Protein AF-A0A1G8U6V9-F1 (afdb_monomer_lite)

Organism: NCBI:txid571298

Radius of gyration: 20.1 Å; chains: 1; bounding box: 48×41×52 Å

Foldseek 3Di:
DDPCVVVVNDAQAPDDQFWDFQVVVVVVVVQVVLCVVQVDHPVCLVVCVVVPNVSSVCSVVVVVVVVVVCVVCVVVVVVPCRGPGDPVISEDCEDDPNHPHHHPDPHHSVCVVVVVVVV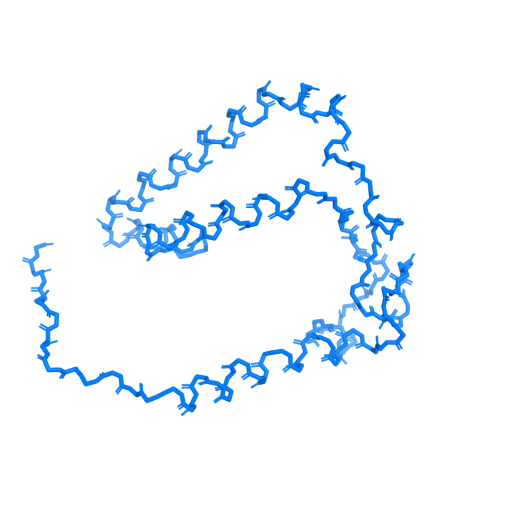VVVVVVVDPDDPPPDPDPPPDD

Structure (mmCIF, N/CA/C/O backbone):
data_AF-A0A1G8U6V9-F1
#
_entry.id   AF-A0A1G8U6V9-F1
#
loop_
_atom_site.group_PDB
_atom_site.id
_atom_site.type_symbol
_atom_site.label_atom_id
_atom_site.label_alt_id
_atom_site.label_comp_id
_atom_site.label_asym_id
_atom_site.label_entity_id
_atom_site.label_seq_id
_atom_site.pdbx_PDB_ins_code
_atom_site.Cartn_x
_atom_site.Cartn_y
_atom_site.Cartn_z
_atom_site.occupancy
_atom_site.B_iso_or_equiv
_atom_site.auth_seq_id
_atom_site.auth_comp_id
_atom_site.auth_asym_id
_atom_site.auth_atom_id
_atom_site.pdbx_PDB_model_num
ATOM 1 N N . MET A 1 1 ? -10.205 -16.198 -0.668 1.00 62.78 1 MET A N 1
ATOM 2 C CA . MET A 1 1 ? -9.308 -16.823 0.327 1.00 62.78 1 MET A CA 1
ATOM 3 C C . MET A 1 1 ? -7.978 -17.132 -0.353 1.00 62.78 1 MET A C 1
ATOM 5 O O . MET A 1 1 ? -7.914 -17.094 -1.578 1.00 62.78 1 MET A O 1
ATOM 9 N N . SER A 1 2 ? -6.901 -17.370 0.398 1.00 67.44 2 SER A N 1
ATOM 10 C CA . SER A 1 2 ? -5.630 -17.830 -0.188 1.00 67.44 2 SER A CA 1
ATOM 11 C C . SER A 1 2 ? -5.710 -19.314 -0.575 1.00 67.44 2 SER A C 1
ATOM 13 O O . SER A 1 2 ? -6.439 -20.078 0.057 1.00 67.44 2 SER A O 1
ATOM 15 N N . ALA A 1 3 ? -4.936 -19.749 -1.576 1.00 72.88 3 ALA A N 1
ATOM 16 C CA . ALA A 1 3 ? -4.912 -21.151 -2.015 1.00 72.88 3 ALA A CA 1
ATOM 17 C C . ALA A 1 3 ? -4.583 -22.130 -0.867 1.00 72.88 3 ALA A C 1
ATOM 19 O O . ALA A 1 3 ? -5.144 -23.218 -0.802 1.00 72.88 3 ALA A O 1
ATOM 20 N N . GLY A 1 4 ? -3.742 -21.716 0.089 1.00 75.62 4 GLY A N 1
ATOM 21 C CA . GLY A 1 4 ? -3.433 -22.498 1.291 1.00 75.62 4 GLY A CA 1
ATOM 22 C C . GLY A 1 4 ? -4.622 -22.675 2.242 1.00 75.62 4 GLY A C 1
ATOM 23 O O . GLY A 1 4 ? -4.751 -23.732 2.851 1.00 75.62 4 GLY A O 1
ATOM 24 N N . GLN A 1 5 ? -5.527 -21.696 2.335 1.00 73.44 5 GLN A N 1
ATOM 25 C CA . GLN A 1 5 ? -6.776 -21.844 3.097 1.00 73.44 5 GLN A CA 1
ATOM 26 C C . GLN A 1 5 ? -7.763 -22.764 2.374 1.00 73.44 5 GLN A C 1
ATOM 28 O O . GLN A 1 5 ? -8.413 -23.584 3.012 1.00 73.44 5 GLN A O 1
ATOM 33 N N . MET A 1 6 ? -7.848 -22.668 1.043 1.00 71.31 6 MET A N 1
ATOM 34 C CA . MET A 1 6 ? -8.714 -23.539 0.236 1.00 71.31 6 MET A CA 1
ATOM 35 C C . MET A 1 6 ? -8.243 -25.001 0.270 1.00 71.31 6 MET A C 1
ATOM 37 O O . MET A 1 6 ? -9.060 -25.914 0.259 1.00 71.31 6 MET A O 1
ATOM 41 N N . ALA A 1 7 ? -6.929 -25.220 0.369 1.00 79.44 7 ALA A N 1
ATOM 42 C CA . ALA A 1 7 ? -6.315 -26.536 0.526 1.00 79.44 7 ALA A CA 1
ATOM 43 C C . ALA A 1 7 ? -6.307 -27.059 1.981 1.00 79.44 7 ALA A C 1
ATOM 45 O O . ALA A 1 7 ? -5.792 -28.146 2.226 1.00 79.44 7 ALA A O 1
ATOM 46 N N . GLY A 1 8 ? -6.825 -26.296 2.954 1.00 74.75 8 GLY A N 1
ATOM 47 C CA . GLY A 1 8 ? -6.834 -26.675 4.375 1.00 74.75 8 GLY A CA 1
ATOM 48 C C . GLY A 1 8 ? -5.459 -26.665 5.061 1.00 74.75 8 GLY A C 1
ATOM 49 O O . GLY A 1 8 ? -5.328 -27.158 6.177 1.00 74.75 8 GLY A O 1
ATOM 50 N N . LEU A 1 9 ? -4.435 -26.102 4.414 1.00 76.69 9 LEU A N 1
ATOM 51 C CA . LEU A 1 9 ? -3.060 -26.021 4.923 1.00 76.69 9 LEU A CA 1
ATOM 52 C C . LEU A 1 9 ? -2.843 -24.837 5.877 1.00 76.69 9 LEU A C 1
ATOM 54 O O . LEU A 1 9 ? -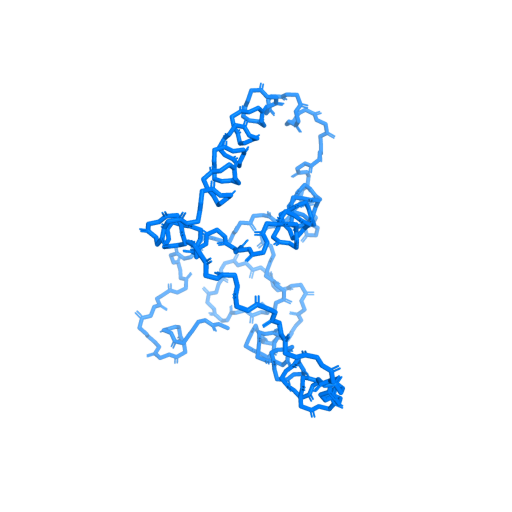1.829 -24.784 6.569 1.00 76.69 9 LEU A O 1
ATOM 58 N N . VAL A 1 10 ? -3.762 -23.866 5.890 1.00 74.75 10 VAL A N 1
ATOM 59 C CA . VAL A 1 10 ? -3.630 -22.623 6.659 1.00 74.75 10 VAL A CA 1
ATOM 60 C C . VAL A 1 10 ? -4.894 -22.365 7.470 1.00 74.75 10 VAL A C 1
ATOM 62 O O . VAL A 1 10 ? -5.974 -22.182 6.909 1.00 74.75 10 VAL A O 1
ATOM 65 N N . ASP A 1 11 ? -4.735 -22.298 8.791 1.00 75.94 11 ASP A N 1
ATOM 66 C CA . ASP A 1 11 ? -5.808 -21.945 9.716 1.00 75.94 11 ASP A CA 1
ATOM 67 C C . ASP A 1 11 ? -6.124 -20.440 9.665 1.00 75.94 11 ASP A C 1
ATOM 69 O O . ASP A 1 11 ? -5.242 -19.579 9.736 1.00 75.94 11 ASP A O 1
ATOM 73 N N . VAL A 1 12 ? -7.414 -20.124 9.563 1.00 68.69 12 VAL A N 1
ATOM 74 C CA . VAL A 1 12 ? -7.926 -18.748 9.500 1.00 68.69 12 VAL A CA 1
ATOM 75 C C . VAL A 1 12 ? -7.895 -18.087 10.882 1.00 68.69 12 VAL A C 1
ATOM 77 O O . VAL A 1 12 ? -7.798 -16.862 10.971 1.00 68.69 12 VAL A O 1
ATOM 80 N N . GLY A 1 13 ? -7.904 -18.879 11.961 1.00 66.69 13 GLY A N 1
ATOM 81 C CA . GLY A 1 13 ? -7.917 -18.393 13.342 1.00 66.69 13 GLY A CA 1
ATOM 82 C C . GLY A 1 13 ? -6.702 -17.547 13.742 1.00 66.69 13 GLY A C 1
ATOM 83 O O . GLY A 1 13 ? -6.816 -16.713 14.643 1.00 66.69 13 GLY A O 1
ATOM 84 N N . HIS A 1 14 ? -5.571 -17.707 13.050 1.00 69.38 14 HIS A N 1
ATOM 85 C CA . HIS A 1 14 ? -4.331 -16.957 13.286 1.00 69.38 14 HIS A CA 1
ATOM 86 C C . HIS A 1 14 ? -4.152 -15.740 12.363 1.00 69.38 14 HIS A C 1
ATOM 88 O O . HIS A 1 14 ? -3.166 -15.009 12.483 1.00 69.38 14 HIS A O 1
ATOM 94 N N . MET A 1 15 ? -5.087 -15.492 11.443 1.00 72.00 15 MET A N 1
ATOM 95 C CA . MET A 1 15 ? -5.013 -14.333 10.558 1.00 72.00 15 MET A CA 1
ATOM 96 C C . MET A 1 15 ? -5.554 -13.087 11.249 1.00 72.00 15 MET A C 1
ATOM 98 O O . MET A 1 15 ? -6.701 -13.044 11.687 1.00 72.00 15 MET A O 1
ATOM 102 N N . SER A 1 16 ? -4.731 -12.043 11.301 1.00 75.88 16 SER A N 1
ATOM 103 C CA . SER A 1 16 ? -5.137 -10.740 11.821 1.00 75.88 16 SER A CA 1
ATOM 104 C C . SER A 1 16 ? -5.577 -9.835 10.674 1.00 75.88 16 SER A C 1
ATOM 106 O O . SER A 1 16 ? -4.762 -9.442 9.834 1.00 75.88 16 SER A O 1
ATOM 108 N N . VAL A 1 17 ? -6.871 -9.506 10.626 1.00 74.50 17 VAL A N 1
ATOM 109 C CA . VAL A 1 17 ? -7.401 -8.546 9.649 1.00 74.50 17 VAL A CA 1
ATOM 110 C C . VAL A 1 17 ? -7.125 -7.138 10.140 1.00 74.50 17 VAL A C 1
ATOM 112 O O . VAL A 1 17 ? -7.583 -6.720 11.208 1.00 74.50 17 VAL A O 1
ATOM 115 N N . LYS A 1 18 ? -6.389 -6.382 9.328 1.00 79.44 18 LYS A N 1
ATOM 116 C CA . LYS A 1 18 ? -6.102 -4.979 9.607 1.00 79.44 18 LYS A CA 1
ATOM 117 C C . LYS A 1 18 ? -7.371 -4.142 9.430 1.00 79.44 18 LYS A C 1
ATOM 119 O O . LYS A 1 18 ? -8.089 -4.301 8.450 1.00 79.44 18 LYS A O 1
ATOM 124 N N . THR A 1 19 ? -7.624 -3.243 10.375 1.00 79.44 19 THR A N 1
ATOM 125 C CA . THR A 1 19 ? -8.778 -2.336 10.369 1.00 79.44 19 THR A CA 1
ATOM 126 C C . THR A 1 19 ? -8.795 -1.467 9.114 1.00 79.44 19 THR A C 1
ATOM 128 O O . THR A 1 19 ? -7.781 -0.852 8.770 1.00 79.44 19 THR A O 1
ATOM 131 N N . ALA A 1 20 ? -9.953 -1.383 8.464 1.00 79.56 20 ALA A N 1
ATOM 132 C CA . ALA A 1 20 ? -10.188 -0.453 7.372 1.00 79.56 20 ALA A CA 1
ATOM 133 C C . ALA A 1 20 ? -10.489 0.949 7.928 1.00 79.56 20 ALA A C 1
ATOM 135 O O . ALA A 1 20 ? -11.378 1.133 8.758 1.00 79.56 20 ALA A O 1
ATOM 136 N N . TYR A 1 21 ? -9.741 1.948 7.464 1.00 82.38 21 TYR A N 1
ATOM 137 C CA . TYR A 1 21 ? -9.948 3.359 7.795 1.00 82.38 21 TYR A CA 1
ATOM 138 C C . TYR A 1 21 ? -9.543 4.244 6.610 1.00 82.38 21 TYR A C 1
ATOM 140 O O . TYR A 1 21 ? -8.787 3.807 5.738 1.00 82.38 21 TYR A O 1
ATOM 148 N N . VAL A 1 22 ? -10.020 5.494 6.575 1.00 81.19 22 VAL A N 1
ATOM 149 C CA . VAL A 1 22 ? -9.860 6.407 5.418 1.00 81.19 22 VAL A CA 1
ATOM 150 C C . VAL A 1 22 ? -8.388 6.581 5.039 1.00 81.19 22 VAL A C 1
ATOM 152 O O . VAL A 1 22 ? -8.026 6.549 3.862 1.00 81.19 22 VAL A O 1
ATOM 155 N N . GLY A 1 23 ? -7.512 6.691 6.038 1.00 83.31 23 GLY A N 1
ATOM 156 C CA . GLY A 1 23 ? -6.070 6.771 5.825 1.00 83.31 23 GLY A CA 1
ATOM 157 C C . GLY A 1 23 ? -5.470 5.596 5.038 1.00 83.31 23 GLY A C 1
ATOM 158 O O . GLY A 1 23 ? -4.517 5.820 4.297 1.00 83.31 23 GLY A O 1
ATOM 159 N N . VAL A 1 24 ? -6.022 4.376 5.124 1.00 85.31 24 VAL A N 1
ATOM 160 C CA . VAL A 1 24 ? -5.568 3.240 4.293 1.00 85.31 24 VAL A CA 1
ATOM 161 C C . VAL A 1 24 ? -5.865 3.510 2.823 1.00 85.31 24 VAL A C 1
ATOM 163 O O . VAL A 1 24 ? -4.982 3.339 1.985 1.00 85.31 24 VAL A O 1
ATOM 166 N N . PHE A 1 25 ? -7.065 3.997 2.511 1.00 84.62 25 PHE A N 1
ATOM 167 C CA . PHE A 1 25 ? -7.460 4.313 1.141 1.00 84.62 25 PHE A CA 1
ATOM 168 C C . PHE A 1 25 ? -6.581 5.416 0.538 1.00 84.62 25 PHE A C 1
ATOM 170 O O . PHE A 1 25 ? -6.000 5.228 -0.529 1.00 84.62 25 PHE A O 1
ATOM 177 N N . ILE A 1 26 ? -6.396 6.522 1.269 1.00 88.31 26 ILE A N 1
ATOM 178 C CA . ILE A 1 26 ? -5.523 7.629 0.843 1.00 88.31 26 ILE A CA 1
ATOM 179 C C . ILE A 1 26 ? -4.091 7.123 0.624 1.00 88.31 26 ILE A C 1
ATOM 181 O O . ILE A 1 26 ? -3.475 7.423 -0.398 1.00 88.31 26 ILE A O 1
ATOM 185 N N . SER A 1 27 ? -3.570 6.308 1.548 1.00 85.62 27 SER A N 1
ATOM 186 C CA . SER A 1 27 ? -2.226 5.741 1.408 1.00 85.62 27 SER A CA 1
ATOM 187 C C . SER A 1 27 ? -2.098 4.802 0.205 1.00 85.62 27 SER A C 1
ATOM 189 O O . SER A 1 27 ? -1.066 4.819 -0.459 1.00 85.62 27 SER A O 1
ATOM 191 N N . GLY A 1 28 ? -3.143 4.034 -0.120 1.00 88.69 28 GLY A N 1
ATOM 192 C CA . GLY A 1 28 ? -3.171 3.154 -1.287 1.00 88.69 28 GLY A CA 1
ATOM 193 C C . GLY A 1 28 ? -3.119 3.928 -2.603 1.00 88.69 28 GLY A C 1
ATOM 194 O O . GLY A 1 28 ? -2.365 3.555 -3.498 1.00 88.69 28 GLY A O 1
ATOM 195 N N . VAL A 1 29 ? -3.845 5.046 -2.698 1.00 92.12 29 VAL A N 1
ATOM 196 C CA . VAL A 1 29 ? -3.790 5.937 -3.869 1.00 92.12 29 VAL A CA 1
ATOM 197 C C . VAL A 1 29 ? -2.397 6.550 -4.022 1.00 92.12 29 VAL A C 1
ATOM 199 O O . VAL A 1 29 ? -1.820 6.488 -5.106 1.00 92.12 29 VAL A O 1
ATOM 202 N N . LEU A 1 30 ? -1.823 7.087 -2.940 1.00 90.56 30 LEU A N 1
ATOM 203 C CA . LEU A 1 30 ? -0.470 7.659 -2.961 1.00 90.56 30 LEU A CA 1
ATOM 204 C C . LEU A 1 30 ? 0.587 6.621 -3.358 1.00 90.56 30 LEU A C 1
ATOM 206 O O . LEU A 1 30 ? 1.477 6.917 -4.155 1.00 90.56 30 LEU A O 1
ATOM 210 N N . LEU A 1 31 ? 0.4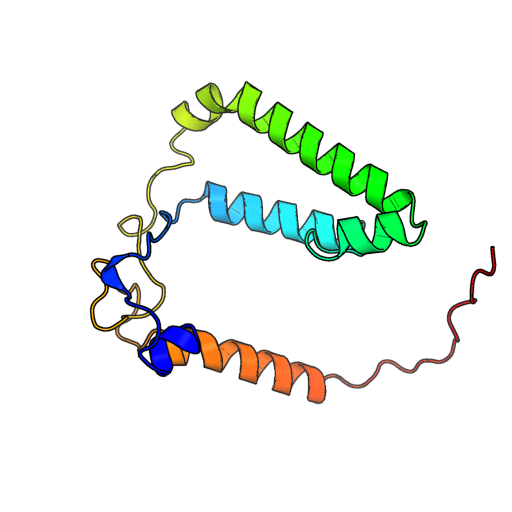66 5.396 -2.842 1.00 88.94 31 LEU A N 1
ATOM 211 C CA . LEU A 1 31 ? 1.341 4.284 -3.198 1.00 88.94 31 LEU A CA 1
ATOM 212 C C . LEU A 1 31 ? 1.212 3.920 -4.684 1.00 88.94 31 LEU A C 1
ATOM 214 O O . LEU A 1 31 ? 2.228 3.764 -5.357 1.00 88.94 31 LEU A O 1
ATOM 218 N N . GLY A 1 32 ? -0.017 3.840 -5.204 1.00 88.31 32 GLY A N 1
ATOM 219 C CA . GLY A 1 32 ? -0.279 3.559 -6.616 1.00 88.31 32 GLY A CA 1
ATOM 220 C C . GLY A 1 32 ? 0.289 4.628 -7.554 1.00 88.31 32 GLY A C 1
ATOM 221 O O . GLY A 1 32 ? 0.919 4.290 -8.555 1.00 88.31 32 GLY A O 1
ATOM 222 N N . ILE A 1 33 ? 0.150 5.911 -7.202 1.00 90.56 33 ILE A N 1
ATOM 223 C CA . ILE A 1 33 ? 0.781 7.019 -7.940 1.00 90.56 33 ILE A CA 1
ATOM 224 C C . ILE A 1 33 ? 2.305 6.863 -7.926 1.00 90.56 33 ILE A C 1
ATOM 226 O O . ILE A 1 33 ? 2.948 6.992 -8.966 1.00 90.56 33 ILE A O 1
ATOM 230 N N . GLY A 1 34 ? 2.885 6.527 -6.770 1.00 86.12 34 GLY A N 1
ATOM 231 C CA . GLY A 1 34 ? 4.317 6.262 -6.649 1.00 86.12 34 GLY A CA 1
ATOM 232 C C . GLY A 1 34 ? 4.801 5.164 -7.600 1.00 86.12 34 GLY A C 1
ATOM 233 O O . GLY A 1 34 ? 5.836 5.331 -8.239 1.00 86.12 34 GLY A O 1
ATOM 234 N N . TRP A 1 35 ? 4.041 4.076 -7.756 1.00 87.25 35 TRP A N 1
ATOM 235 C CA . TRP A 1 35 ? 4.378 2.997 -8.696 1.00 87.25 35 TRP A CA 1
ATOM 236 C C . TRP A 1 35 ? 4.304 3.445 -10.150 1.00 87.25 35 TRP A C 1
ATOM 238 O O . TRP A 1 35 ? 5.203 3.129 -10.928 1.00 87.25 35 TRP A O 1
ATOM 248 N N . ALA A 1 36 ? 3.255 4.192 -10.504 1.00 86.88 36 ALA A N 1
ATOM 249 C CA . ALA A 1 36 ? 3.077 4.717 -11.853 1.00 86.88 36 ALA A CA 1
ATOM 250 C C . ALA A 1 36 ? 4.239 5.638 -12.260 1.00 86.88 36 ALA A C 1
ATOM 252 O O . ALA A 1 36 ? 4.698 5.572 -13.396 1.00 86.88 36 ALA A O 1
ATOM 253 N N . LEU A 1 37 ? 4.748 6.447 -11.325 1.00 86.19 37 LEU A N 1
ATOM 254 C CA . LEU A 1 37 ? 5.891 7.334 -11.561 1.00 86.19 37 LEU A CA 1
ATOM 255 C C . LEU A 1 37 ? 7.234 6.591 -11.567 1.00 86.19 37 LEU A C 1
ATOM 257 O O . LEU A 1 37 ? 8.114 6.927 -12.352 1.00 86.19 37 LEU A O 1
ATOM 261 N N . ALA A 1 38 ? 7.409 5.595 -10.696 1.00 82.81 38 ALA A N 1
ATOM 262 C CA . ALA A 1 38 ? 8.675 4.876 -10.563 1.00 82.81 38 ALA A CA 1
ATOM 263 C C . ALA A 1 38 ? 8.879 3.784 -11.626 1.00 82.81 38 ALA A C 1
ATOM 265 O O . ALA A 1 38 ? 9.998 3.297 -11.796 1.00 82.81 38 ALA A O 1
ATOM 266 N N . GLY A 1 39 ? 7.810 3.335 -12.296 1.00 82.56 39 GLY A N 1
ATOM 267 C CA . GLY A 1 39 ? 7.869 2.210 -13.236 1.00 82.56 39 GLY A CA 1
ATOM 268 C C . GLY A 1 39 ? 8.315 0.898 -12.576 1.00 82.56 39 GLY A C 1
ATOM 269 O O . GLY A 1 39 ? 8.845 0.007 -13.241 1.00 82.56 39 GLY A O 1
ATOM 270 N N . CYS A 1 40 ? 8.163 0.796 -11.253 1.00 79.19 40 CYS A N 1
ATOM 271 C CA . CYS A 1 40 ? 8.441 -0.393 -10.460 1.00 79.19 40 CYS A CA 1
ATOM 272 C C . CYS A 1 40 ? 7.532 -0.419 -9.224 1.00 79.19 40 CYS A C 1
ATOM 274 O O . CYS A 1 40 ? 7.162 0.621 -8.675 1.00 79.19 40 CYS A O 1
ATOM 276 N N . TYR A 1 41 ? 7.176 -1.619 -8.772 1.00 83.12 41 TYR A N 1
ATOM 277 C CA . TYR A 1 41 ? 6.475 -1.817 -7.505 1.00 83.12 41 TYR A CA 1
ATOM 278 C C . TYR A 1 41 ? 7.478 -2.263 -6.424 1.00 83.12 41 TYR A C 1
ATOM 280 O O . TYR A 1 41 ? 8.542 -2.801 -6.754 1.00 83.12 41 TYR A O 1
ATOM 288 N N . PRO A 1 42 ? 7.181 -2.072 -5.124 1.00 78.12 42 PRO A N 1
ATOM 289 C CA . PRO A 1 42 ? 8.137 -2.250 -4.031 1.00 78.12 42 PRO A CA 1
ATOM 290 C C . PRO A 1 42 ? 8.752 -3.650 -3.959 1.00 78.12 42 PRO A C 1
ATOM 292 O O . PRO A 1 42 ? 9.879 -3.784 -3.501 1.00 78.12 42 PRO A O 1
ATOM 295 N N . GLY A 1 43 ? 8.059 -4.682 -4.453 1.00 81.12 43 GLY A N 1
ATOM 296 C CA . GLY A 1 43 ? 8.606 -6.039 -4.546 1.00 81.12 43 GLY A CA 1
ATOM 297 C C . GLY A 1 43 ? 9.703 -6.190 -5.607 1.00 81.12 43 GLY A C 1
ATOM 298 O O . GLY A 1 43 ? 10.711 -6.842 -5.356 1.00 81.12 43 GLY A O 1
ATOM 299 N N . THR A 1 44 ? 9.548 -5.559 -6.773 1.00 83.75 44 THR A N 1
ATOM 300 C CA . THR A 1 44 ? 10.565 -5.557 -7.846 1.00 83.75 44 THR A CA 1
ATOM 301 C C . THR A 1 44 ? 11.663 -4.524 -7.656 1.00 83.75 44 THR A C 1
ATOM 303 O O . THR A 1 44 ? 12.713 -4.641 -8.282 1.00 83.75 44 THR A O 1
ATOM 306 N N . GLY A 1 45 ? 11.436 -3.523 -6.802 1.00 82.81 45 GLY A N 1
ATOM 307 C CA . GLY A 1 45 ? 12.368 -2.421 -6.575 1.00 82.81 45 GLY A CA 1
ATOM 308 C C . GLY A 1 45 ? 13.798 -2.879 -6.237 1.00 82.81 45 GLY A C 1
ATOM 309 O O . GLY A 1 45 ? 14.732 -2.507 -6.946 1.00 82.81 45 GLY A O 1
ATOM 310 N N . PRO A 1 46 ? 13.990 -3.752 -5.229 1.00 84.88 46 PRO A N 1
ATOM 311 C CA . PRO A 1 46 ? 15.312 -4.260 -4.861 1.00 84.88 46 PRO A CA 1
ATOM 312 C C . PRO A 1 46 ? 16.013 -5.027 -5.989 1.00 84.88 46 PRO A C 1
ATOM 314 O O . PRO A 1 46 ? 17.219 -4.888 -6.168 1.00 84.88 46 PRO A O 1
ATOM 317 N N . VAL A 1 47 ? 15.264 -5.806 -6.775 1.00 86.31 47 VAL A N 1
ATOM 318 C CA . VAL A 1 47 ? 15.806 -6.569 -7.913 1.00 86.31 47 VAL A CA 1
ATOM 319 C C . VAL A 1 47 ? 16.231 -5.628 -9.043 1.00 86.31 47 VAL A C 1
ATOM 321 O O . VAL A 1 47 ? 17.308 -5.792 -9.613 1.00 86.31 47 VAL A O 1
ATOM 324 N N . ALA A 1 48 ? 15.428 -4.604 -9.337 1.00 83.44 48 ALA A N 1
ATOM 325 C CA . ALA A 1 48 ? 15.755 -3.592 -10.337 1.00 83.44 48 ALA A CA 1
ATOM 326 C C . ALA A 1 48 ? 16.981 -2.760 -9.922 1.00 83.44 48 ALA A C 1
ATOM 328 O O . ALA A 1 48 ? 17.871 -2.527 -10.739 1.00 83.44 48 ALA A O 1
ATOM 329 N N . ALA A 1 49 ? 17.075 -2.394 -8.642 1.00 83.69 49 ALA A N 1
ATOM 330 C CA . ALA A 1 49 ? 18.248 -1.734 -8.080 1.00 83.69 49 ALA A CA 1
ATOM 331 C C . ALA A 1 49 ? 19.508 -2.616 -8.166 1.00 83.69 49 ALA A C 1
ATOM 333 O O . ALA A 1 49 ? 20.563 -2.135 -8.575 1.00 83.69 49 ALA A O 1
ATOM 334 N N . ALA A 1 50 ? 19.394 -3.912 -7.850 1.00 84.69 50 ALA A N 1
ATOM 335 C CA . ALA A 1 50 ? 20.488 -4.878 -7.988 1.00 84.69 50 ALA A CA 1
ATOM 336 C C . ALA A 1 50 ? 20.920 -5.089 -9.451 1.00 84.69 50 ALA A C 1
ATOM 338 O O . ALA A 1 50 ? 22.081 -5.391 -9.710 1.00 84.69 50 ALA A O 1
ATOM 339 N N . SER A 1 51 ? 20.006 -4.878 -10.402 1.00 86.69 51 SER A N 1
ATOM 340 C CA . SER A 1 51 ? 20.269 -4.951 -11.846 1.00 86.69 51 SER 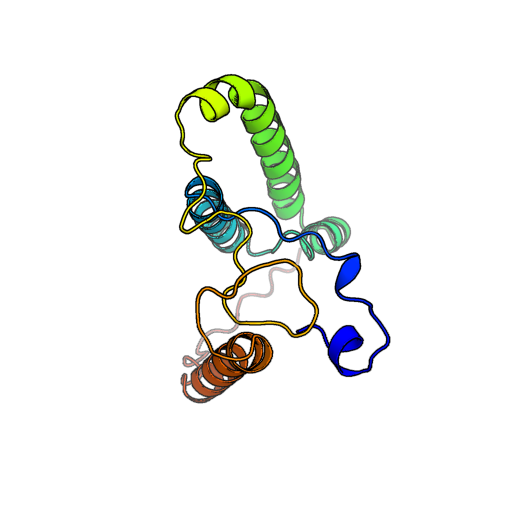A CA 1
ATOM 341 C C . SER A 1 51 ? 20.878 -3.663 -12.422 1.00 86.69 51 SER A C 1
ATOM 343 O O . SER A 1 51 ? 21.070 -3.574 -13.628 1.00 86.69 51 SER A O 1
ATOM 345 N N . GLY A 1 52 ? 21.166 -2.655 -11.589 1.00 84.12 52 GLY A N 1
ATOM 346 C CA . GLY A 1 52 ? 21.827 -1.412 -12.002 1.00 84.12 52 GLY A CA 1
ATOM 347 C C . GLY A 1 52 ? 20.903 -0.212 -12.230 1.00 84.12 52 GLY A C 1
ATOM 348 O O . GLY A 1 52 ? 21.412 0.883 -12.468 1.00 84.12 52 GLY A O 1
ATOM 349 N N . ARG A 1 53 ? 19.573 -0.354 -12.089 1.00 82.88 53 ARG A N 1
ATOM 350 C CA . ARG A 1 53 ? 18.617 0.764 -12.236 1.00 82.88 53 ARG A CA 1
ATOM 351 C C . ARG A 1 53 ? 18.656 1.690 -11.021 1.00 82.88 53 ARG A C 1
ATOM 353 O O . ARG A 1 53 ? 17.925 1.499 -10.042 1.00 82.88 53 ARG A O 1
ATOM 360 N N . ARG A 1 54 ? 19.524 2.701 -11.073 1.00 80.19 54 ARG A N 1
ATOM 361 C CA . ARG A 1 54 ? 19.779 3.650 -9.971 1.00 80.19 54 ARG A CA 1
ATOM 362 C C . ARG A 1 54 ? 18.571 4.527 -9.644 1.00 80.19 54 ARG A C 1
ATOM 364 O O . ARG A 1 54 ? 18.415 4.959 -8.505 1.00 80.19 54 ARG A O 1
ATOM 371 N N . GLU A 1 55 ? 17.677 4.724 -10.597 1.00 78.19 55 GLU A N 1
ATOM 372 C CA . GLU A 1 55 ? 16.414 5.457 -10.450 1.00 78.19 55 GLU A CA 1
ATOM 373 C C . GLU A 1 55 ? 15.520 4.766 -9.410 1.00 78.19 55 GLU A C 1
ATOM 375 O O . GLU A 1 55 ? 14.818 5.408 -8.627 1.00 78.19 55 GLU A O 1
ATOM 380 N N . THR A 1 56 ? 15.624 3.437 -9.329 1.00 82.25 56 THR A N 1
ATOM 381 C CA . THR A 1 56 ? 14.888 2.633 -8.352 1.00 82.25 56 THR A CA 1
ATOM 382 C C . THR A 1 56 ? 15.434 2.812 -6.937 1.00 82.25 56 THR A C 1
ATOM 384 O O . THR A 1 56 ? 14.673 2.767 -5.970 1.00 82.25 56 THR A O 1
ATOM 387 N N . LEU A 1 57 ? 16.735 3.084 -6.789 1.00 82.69 57 LEU A N 1
ATOM 388 C CA . LEU A 1 57 ? 17.323 3.406 -5.486 1.00 82.69 57 LEU A CA 1
ATOM 389 C C . LEU A 1 57 ? 16.757 4.718 -4.942 1.00 82.69 57 LEU A C 1
ATOM 391 O O . LEU A 1 57 ? 16.425 4.787 -3.761 1.00 82.69 57 LEU A O 1
ATOM 395 N N . ALA A 1 58 ? 16.585 5.732 -5.796 1.00 84.62 58 ALA A N 1
ATOM 396 C CA . ALA A 1 58 ? 15.954 6.990 -5.400 1.00 84.62 58 ALA A CA 1
ATOM 397 C C . ALA A 1 58 ? 14.503 6.771 -4.941 1.00 84.62 58 ALA A C 1
ATOM 399 O O . ALA A 1 58 ? 14.095 7.327 -3.921 1.00 84.62 58 ALA A O 1
ATOM 400 N N . PHE A 1 59 ? 13.752 5.899 -5.623 1.00 85.44 59 PHE A N 1
ATOM 401 C CA . PHE A 1 59 ? 12.409 5.504 -5.195 1.00 85.44 59 PHE A CA 1
ATOM 402 C C . PHE A 1 59 ? 12.410 4.773 -3.842 1.00 85.44 59 PHE A C 1
ATOM 404 O O . PHE A 1 59 ? 11.607 5.095 -2.967 1.00 85.44 59 PHE A O 1
ATOM 411 N N . MET A 1 60 ? 13.332 3.830 -3.624 1.00 85.94 60 MET A N 1
ATOM 412 C CA . MET A 1 60 ? 13.437 3.088 -2.361 1.00 85.94 60 MET A CA 1
ATOM 413 C C . MET A 1 60 ? 13.836 3.988 -1.186 1.00 85.94 60 MET A C 1
ATOM 415 O O . MET A 1 60 ? 13.206 3.942 -0.128 1.00 85.94 60 MET A O 1
ATOM 419 N N . VAL A 1 61 ? 14.855 4.829 -1.372 1.00 89.38 61 VAL A N 1
ATOM 420 C CA . VAL A 1 61 ? 15.305 5.789 -0.353 1.00 89.38 61 VAL A CA 1
ATOM 421 C C . VAL A 1 61 ? 14.218 6.830 -0.095 1.00 89.38 61 VAL A C 1
ATOM 423 O O . VAL A 1 61 ? 13.907 7.110 1.060 1.00 89.38 61 VAL A O 1
ATOM 426 N N . GLY A 1 62 ? 13.579 7.347 -1.145 1.00 88.75 62 GLY A N 1
ATOM 427 C CA . GLY A 1 62 ? 12.448 8.265 -1.033 1.00 88.75 62 GLY A CA 1
ATOM 428 C C . GLY A 1 62 ? 11.268 7.651 -0.276 1.00 88.75 62 GLY A C 1
ATOM 429 O O . GLY A 1 62 ? 10.711 8.293 0.612 1.00 88.75 62 GLY A O 1
ATOM 430 N N . GLY A 1 63 ? 10.934 6.385 -0.543 1.00 88.81 63 GLY A N 1
ATOM 431 C CA . GLY A 1 63 ? 9.906 5.644 0.192 1.00 88.81 63 GLY A CA 1
ATOM 432 C C . GLY A 1 63 ? 10.252 5.451 1.673 1.00 88.81 63 GLY A C 1
ATOM 433 O O . GLY A 1 63 ? 9.384 5.608 2.540 1.00 88.81 63 GLY A O 1
ATOM 434 N N . LEU A 1 64 ? 11.523 5.183 1.987 1.00 90.38 64 LEU A N 1
ATOM 435 C CA . LEU A 1 64 ? 11.999 5.077 3.368 1.00 90.38 64 LEU A CA 1
ATOM 436 C C . LEU A 1 64 ? 11.921 6.426 4.097 1.00 90.38 64 LEU A C 1
ATOM 438 O O . LEU A 1 64 ? 11.416 6.489 5.218 1.00 90.38 64 LEU A O 1
ATOM 442 N N . LEU A 1 65 ? 12.355 7.509 3.448 1.00 94.19 65 LEU A N 1
ATOM 443 C CA . LEU A 1 65 ? 12.273 8.867 3.993 1.00 94.19 65 LEU A CA 1
ATOM 444 C C . LEU A 1 65 ? 10.822 9.314 4.190 1.00 94.19 65 LEU A C 1
ATOM 446 O O . LEU A 1 65 ? 10.490 9.861 5.239 1.00 94.19 65 LEU A O 1
ATOM 450 N N . GLY A 1 66 ? 9.939 9.026 3.232 1.00 89.50 66 GLY A N 1
ATOM 451 C CA . GLY A 1 66 ? 8.505 9.281 3.361 1.00 89.50 66 GLY A CA 1
ATOM 452 C C . GLY A 1 66 ? 7.890 8.517 4.535 1.00 89.50 66 GLY A C 1
ATOM 453 O O . GLY A 1 66 ? 7.114 9.081 5.307 1.00 89.50 66 GLY A O 1
ATOM 454 N N . THR A 1 67 ? 8.301 7.262 4.740 1.00 90.69 67 THR A N 1
ATOM 455 C CA . THR A 1 67 ? 7.882 6.463 5.902 1.00 90.69 67 THR A CA 1
ATOM 456 C C . THR A 1 67 ? 8.388 7.070 7.210 1.00 90.69 67 THR A C 1
ATOM 458 O O . THR A 1 67 ? 7.622 7.188 8.166 1.00 90.69 67 THR A O 1
ATOM 461 N N . ALA A 1 68 ? 9.646 7.508 7.263 1.00 92.88 68 ALA A N 1
ATOM 462 C CA . ALA A 1 68 ? 10.213 8.163 8.440 1.00 92.88 68 ALA A CA 1
ATOM 463 C C . ALA A 1 68 ? 9.494 9.485 8.765 1.00 92.88 68 ALA A C 1
ATOM 465 O O . ALA A 1 68 ? 9.121 9.717 9.916 1.00 92.88 68 ALA A O 1
ATOM 466 N N . ALA A 1 69 ? 9.220 10.312 7.754 1.00 93.06 69 ALA A N 1
ATOM 467 C CA . ALA A 1 69 ? 8.463 11.554 7.905 1.00 93.06 69 ALA A CA 1
ATOM 468 C C . ALA A 1 69 ? 7.027 11.295 8.395 1.00 93.06 69 ALA A C 1
ATOM 470 O O . ALA A 1 69 ? 6.517 12.001 9.271 1.00 93.06 69 ALA A O 1
ATOM 471 N N . TYR A 1 70 ? 6.385 10.239 7.889 1.00 88.12 70 TYR A N 1
ATOM 472 C CA . TYR A 1 70 ? 5.077 9.815 8.377 1.00 88.12 70 TYR A CA 1
ATOM 473 C C . TYR A 1 70 ? 5.121 9.366 9.841 1.00 88.12 70 TYR A C 1
ATOM 475 O O . TYR A 1 70 ? 4.252 9.735 10.628 1.00 88.12 70 TYR A O 1
ATOM 483 N N . MET A 1 71 ? 6.143 8.604 10.236 1.00 91.75 71 MET A N 1
ATOM 484 C CA . MET A 1 71 ? 6.303 8.173 11.627 1.00 91.75 71 MET A CA 1
ATOM 485 C C . MET A 1 71 ? 6.564 9.352 12.568 1.00 91.75 71 MET A C 1
ATOM 487 O O . MET A 1 71 ? 6.013 9.381 13.666 1.00 91.75 71 MET A O 1
ATOM 491 N N . ALA A 1 72 ? 7.319 10.361 12.127 1.00 92.12 72 ALA A N 1
ATOM 492 C CA . ALA A 1 72 ? 7.534 11.586 12.896 1.00 92.12 72 ALA A CA 1
ATOM 493 C C . ALA A 1 72 ? 6.234 12.385 13.104 1.00 92.12 72 ALA A C 1
ATOM 495 O O . ALA A 1 72 ? 5.997 12.929 14.180 1.00 92.12 72 ALA A O 1
ATOM 496 N N . THR A 1 73 ? 5.361 12.417 12.095 1.00 89.31 73 THR A N 1
ATOM 497 C CA . THR A 1 73 ? 4.057 13.106 12.150 1.00 89.31 73 THR A CA 1
ATOM 498 C C . THR A 1 73 ? 2.921 12.219 12.672 1.00 89.31 73 THR A C 1
ATOM 500 O O . THR A 1 73 ? 1.782 12.671 12.815 1.00 89.31 73 THR A O 1
ATOM 503 N N . TYR A 1 74 ? 3.217 10.964 13.022 1.00 85.31 74 TYR A N 1
ATOM 504 C CA . TYR A 1 74 ? 2.229 9.978 13.448 1.00 85.31 74 TYR A CA 1
ATOM 505 C C . TYR A 1 74 ? 1.360 10.431 14.630 1.00 85.31 74 TYR A C 1
ATOM 507 O O . TYR A 1 74 ? 0.149 10.206 14.558 1.00 85.31 74 TYR A O 1
ATOM 515 N N . PRO A 1 75 ? 1.891 11.076 15.694 1.00 84.31 75 PRO A N 1
ATOM 516 C CA . PRO A 1 75 ? 1.064 11.536 16.809 1.00 84.31 75 PRO A CA 1
ATOM 517 C C . PRO A 1 75 ? -0.014 12.532 16.365 1.00 84.31 75 PRO A C 1
ATOM 519 O O . PRO A 1 75 ? -1.173 12.390 16.750 1.00 84.31 75 PRO A O 1
ATOM 522 N N . SER A 1 76 ? 0.345 13.473 15.489 1.00 83.50 76 SER A N 1
ATOM 523 C CA . SER A 1 76 ? -0.572 14.473 14.932 1.00 83.50 76 SER A CA 1
ATOM 524 C C . SER A 1 76 ? -1.605 13.850 13.994 1.00 83.50 76 SER A C 1
ATOM 526 O O . SER A 1 76 ? -2.768 14.233 14.009 1.00 83.50 76 SER A O 1
ATOM 528 N N . VAL A 1 77 ? -1.219 12.844 13.204 1.00 79.81 77 VAL A N 1
ATOM 529 C CA . VAL A 1 77 ? -2.161 12.106 12.340 1.00 79.81 77 VAL A CA 1
ATOM 530 C C . VAL A 1 77 ? -3.071 11.185 13.160 1.00 79.81 77 VAL A C 1
ATOM 532 O O . VAL A 1 77 ? -4.191 10.883 12.758 1.00 79.81 77 VAL A O 1
ATOM 535 N N . LYS A 1 78 ? -2.618 10.711 14.322 1.00 78.56 78 LYS A N 1
ATOM 536 C CA . LYS A 1 78 ? -3.447 9.913 15.230 1.00 78.56 78 LYS A CA 1
ATOM 537 C C . LYS A 1 78 ? -4.547 10.762 15.879 1.00 78.56 78 LYS A C 1
ATOM 539 O O . LYS A 1 78 ? -5.624 10.230 16.121 1.00 78.56 78 LYS A O 1
ATOM 544 N N . SER A 1 79 ? -4.309 12.050 16.133 1.00 77.94 79 SER A N 1
ATOM 545 C CA . SER A 1 79 ? -5.285 12.931 16.791 1.00 77.94 79 SER A CA 1
ATOM 546 C C . SER A 1 79 ? -6.396 13.464 15.879 1.00 77.94 79 SER A C 1
ATOM 548 O O . SER A 1 79 ? -7.344 14.052 16.385 1.00 77.94 79 SER A O 1
ATOM 550 N N . THR A 1 80 ? -6.312 13.286 14.557 1.00 75.25 80 THR A N 1
ATOM 551 C CA . THR A 1 80 ? -7.285 13.843 13.594 1.00 75.25 80 THR A CA 1
ATOM 552 C C . THR A 1 80 ? -8.502 12.956 13.323 1.00 75.25 80 THR A C 1
ATOM 554 O O . THR A 1 80 ? -9.329 13.323 12.496 1.00 75.25 80 THR A O 1
ATOM 557 N N . GLY A 1 81 ? -8.609 11.771 13.937 1.00 69.06 81 GLY A N 1
ATOM 558 C CA . GLY A 1 81 ? -9.693 10.821 13.632 1.00 69.06 81 GLY A CA 1
ATOM 559 C C . GLY A 1 81 ? -9.604 10.201 12.227 1.00 69.06 81 GLY A C 1
ATOM 560 O O . GLY A 1 81 ? -10.418 9.374 11.845 1.00 69.06 81 GLY A O 1
ATOM 561 N N . ALA A 1 82 ? -8.557 10.493 11.441 1.00 67.19 82 ALA A N 1
ATOM 562 C CA . ALA A 1 82 ? -8.350 9.913 10.102 1.00 67.19 82 ALA A CA 1
ATOM 563 C C . ALA A 1 82 ? -8.131 8.378 10.104 1.00 67.19 82 ALA A C 1
ATOM 565 O O . ALA A 1 82 ? -8.012 7.745 9.047 1.00 67.19 82 ALA A O 1
ATOM 566 N N . ARG A 1 83 ? -8.043 7.790 11.302 1.00 65.81 83 ARG A N 1
ATOM 567 C CA . ARG A 1 83 ? -7.953 6.355 11.588 1.00 65.81 83 ARG A CA 1
ATOM 568 C C . ARG A 1 83 ? -9.246 5.759 12.132 1.00 65.81 83 ARG A C 1
ATOM 570 O O . ARG A 1 83 ? -9.243 4.579 12.481 1.00 65.81 83 ARG A O 1
ATOM 577 N N . ASP A 1 84 ? -10.310 6.548 12.213 1.00 75.19 84 ASP A N 1
ATOM 578 C CA . ASP A 1 84 ? -11.595 6.059 12.672 1.00 75.19 84 ASP A CA 1
ATOM 579 C C . ASP A 1 84 ? -12.050 4.933 11.745 1.00 75.19 84 ASP A C 1
ATOM 581 O O . ASP A 1 84 ? -11.945 5.002 10.514 1.00 75.19 84 ASP A O 1
ATOM 585 N N . ALA A 1 85 ? -12.457 3.841 12.383 1.00 70.25 85 ALA A N 1
ATOM 586 C CA . ALA A 1 85 ? -12.861 2.624 11.716 1.00 70.25 85 ALA A CA 1
ATOM 587 C C . ALA A 1 85 ? -14.028 2.919 10.772 1.00 70.25 85 ALA A C 1
ATOM 589 O O . ALA A 1 85 ? -15.077 3.405 11.195 1.00 70.25 85 ALA A O 1
ATOM 590 N N . ILE A 1 86 ? -13.868 2.581 9.495 1.00 68.31 86 ILE A N 1
ATOM 591 C CA . ILE A 1 86 ? -14.985 2.604 8.555 1.00 68.31 86 ILE A CA 1
ATOM 592 C C . ILE A 1 86 ? -15.714 1.267 8.687 1.00 68.31 86 ILE A C 1
ATOM 594 O O . ILE A 1 86 ? -15.079 0.213 8.694 1.00 68.31 86 ILE A O 1
ATOM 598 N N . ALA A 1 87 ? -17.045 1.324 8.792 1.00 61.19 87 ALA A N 1
ATOM 599 C CA . ALA A 1 87 ? -17.929 0.158 8.761 1.00 61.19 87 ALA A CA 1
ATOM 600 C C . ALA A 1 87 ? -17.542 -0.961 9.758 1.00 61.19 87 ALA A C 1
ATOM 602 O O . ALA A 1 87 ? -17.448 -2.118 9.383 1.00 61.19 87 ALA A O 1
ATOM 603 N N . GLY A 1 88 ? -17.295 -0.628 11.032 1.00 59.88 88 GLY A N 1
ATOM 604 C CA . GLY A 1 88 ? -17.028 -1.624 12.090 1.00 59.88 88 GLY A CA 1
ATOM 605 C C . GLY A 1 88 ? -15.564 -2.068 12.221 1.00 59.88 88 GLY A C 1
ATOM 606 O O . GLY A 1 88 ? -15.215 -2.786 13.156 1.00 59.88 88 GLY A O 1
ATOM 607 N N . GLY A 1 89 ? -14.671 -1.584 11.351 1.00 66.06 89 GLY A N 1
ATOM 608 C CA . GLY A 1 89 ? -13.227 -1.701 11.535 1.00 66.06 89 GLY A CA 1
ATOM 609 C C . GLY A 1 89 ? -12.586 -2.853 10.774 1.00 66.06 89 GLY A C 1
ATOM 610 O O . GLY A 1 89 ? -12.312 -2.717 9.585 1.00 66.06 89 GLY A O 1
ATOM 611 N N . SER A 1 90 ? -12.237 -3.952 11.446 1.00 58.62 90 SER A N 1
ATOM 612 C CA . SER A 1 90 ? -11.615 -5.123 10.801 1.00 58.62 90 SER A CA 1
ATOM 613 C C . SER A 1 90 ? -12.657 -5.955 10.053 1.00 58.62 90 SER A C 1
ATOM 615 O O . SER A 1 90 ? -12.897 -7.109 10.386 1.00 58.62 90 SER A O 1
ATOM 617 N N . ILE A 1 91 ? -13.295 -5.349 9.059 1.00 66.06 91 ILE A N 1
ATOM 618 C CA . ILE A 1 91 ? -14.264 -6.002 8.185 1.00 66.06 91 ILE A CA 1
ATOM 619 C C . ILE A 1 91 ? -13.581 -6.608 6.966 1.00 66.06 91 ILE A C 1
ATOM 621 O O . ILE A 1 91 ? -12.697 -6.005 6.352 1.00 66.06 91 ILE A O 1
ATOM 625 N N . MET A 1 92 ? -14.008 -7.810 6.597 1.00 62.59 92 MET A N 1
ATOM 626 C CA . MET A 1 92 ? -13.602 -8.425 5.338 1.00 62.59 92 MET A CA 1
ATOM 627 C C . MET A 1 92 ? -14.605 -8.044 4.241 1.00 62.59 92 MET A C 1
ATOM 629 O O . MET A 1 92 ? -15.796 -7.991 4.513 1.00 62.59 92 MET A O 1
ATOM 633 N N . PRO A 1 93 ? -14.194 -7.816 2.983 1.00 67.69 93 PRO A N 1
ATOM 634 C CA . PRO A 1 93 ? -15.143 -7.532 1.902 1.00 67.69 93 PRO A CA 1
ATOM 635 C C . PRO A 1 93 ? -16.194 -8.635 1.671 1.00 67.69 93 PRO A C 1
ATOM 637 O O . PRO A 1 93 ? -17.321 -8.334 1.280 1.00 67.69 93 PRO A O 1
ATOM 640 N N . GLY A 1 94 ? -15.853 -9.900 1.940 1.00 65.56 94 GLY A N 1
ATOM 641 C CA . GLY A 1 94 ? -16.765 -11.046 1.875 1.00 65.56 94 GLY A CA 1
ATOM 642 C C . GLY A 1 94 ? -16.634 -11.947 3.100 1.00 65.56 94 GLY A C 1
ATOM 643 O O . GLY A 1 94 ? -15.609 -11.927 3.785 1.00 65.56 94 GLY A O 1
ATOM 644 N N . ALA A 1 95 ? -17.673 -12.731 3.371 1.00 65.81 95 ALA A N 1
ATOM 645 C CA . ALA A 1 95 ? -17.719 -13.648 4.502 1.00 65.81 95 ALA A CA 1
ATOM 646 C C . ALA A 1 95 ? -16.734 -14.814 4.304 1.00 65.81 95 ALA A C 1
ATOM 648 O O . ALA A 1 95 ? -16.700 -15.444 3.242 1.00 65.81 95 ALA A O 1
ATOM 649 N N . VAL A 1 96 ? -15.936 -15.108 5.334 1.00 66.50 96 VAL A N 1
ATOM 650 C CA . VAL A 1 96 ? -14.993 -16.235 5.351 1.00 66.50 96 VAL A CA 1
ATOM 651 C C . VAL A 1 96 ? -15.392 -17.201 6.472 1.00 66.50 96 VAL A C 1
ATOM 653 O O . VAL A 1 96 ? -15.428 -16.787 7.634 1.00 66.50 96 VAL A O 1
ATOM 656 N N . PRO A 1 97 ? -15.680 -18.480 6.165 1.00 62.75 97 PRO A N 1
ATOM 657 C CA . PRO A 1 97 ? -15.992 -19.482 7.182 1.00 62.75 97 PRO A CA 1
ATOM 658 C C . PRO A 1 97 ? -14.852 -19.612 8.204 1.00 62.75 97 PRO A C 1
ATOM 660 O O . PRO A 1 97 ? -13.697 -19.797 7.827 1.00 62.75 97 PRO A O 1
ATOM 663 N N . GLY A 1 98 ? -15.166 -19.500 9.499 1.00 59.41 98 GLY A N 1
ATOM 664 C CA . GLY A 1 98 ? -14.186 -19.624 10.590 1.00 59.41 98 GLY A CA 1
ATOM 665 C C . GLY A 1 98 ? -13.397 -18.351 10.934 1.00 59.41 98 GLY A C 1
ATOM 666 O O . GLY A 1 98 ? -12.574 -18.382 11.848 1.00 59.41 98 GLY A O 1
ATOM 667 N N . ALA A 1 99 ? -13.642 -17.224 10.258 1.00 64.44 99 ALA A N 1
ATOM 668 C CA . ALA A 1 99 ? -13.044 -15.942 10.627 1.00 64.44 99 ALA A CA 1
ATOM 669 C C . ALA A 1 99 ? -13.811 -15.267 11.779 1.00 64.44 99 ALA A C 1
ATOM 671 O O . ALA A 1 99 ? -15.037 -15.304 11.836 1.00 64.44 99 ALA A O 1
ATOM 672 N N . LYS A 1 100 ? -13.088 -14.576 12.671 1.00 63.53 100 LYS A N 1
ATOM 673 C CA . LYS A 1 100 ? -13.667 -13.764 13.764 1.00 63.53 100 LYS A CA 1
ATOM 674 C C . LYS A 1 100 ? -14.207 -12.398 13.301 1.00 63.53 100 LYS A C 1
ATOM 676 O O . LYS A 1 100 ? -14.497 -11.547 14.134 1.00 63.53 100 LYS A O 1
ATOM 681 N N . TYR A 1 101 ? -14.274 -12.168 11.992 1.00 66.31 101 TYR A N 1
ATOM 682 C CA . TYR A 1 101 ? -14.502 -10.862 11.379 1.00 66.31 101 TYR A CA 1
ATOM 683 C C . TYR A 1 101 ? -15.735 -10.904 10.478 1.00 66.31 101 TYR A C 1
ATOM 685 O O . TYR A 1 101 ? -15.901 -11.850 9.707 1.00 66.31 101 TYR A O 1
ATOM 693 N N . GLU A 1 102 ? -16.581 -9.878 10.562 1.00 64.81 102 GLU A N 1
ATOM 694 C CA . GLU A 1 102 ? -17.784 -9.777 9.735 1.00 64.81 102 GLU A CA 1
ATOM 695 C C . GLU A 1 102 ? -17.442 -9.433 8.279 1.00 64.81 102 GLU A C 1
ATOM 697 O O . GLU A 1 102 ? -16.535 -8.645 7.985 1.00 64.81 102 GLU A O 1
ATOM 702 N N . GLY A 1 103 ? -18.184 -10.055 7.362 1.00 64.75 103 GLY A N 1
ATOM 703 C CA . GLY A 1 103 ? -18.154 -9.730 5.944 1.00 64.75 103 GLY A CA 1
ATOM 704 C C . GLY A 1 103 ? -19.012 -8.497 5.662 1.00 64.75 103 GLY A C 1
ATOM 705 O O . GLY A 1 103 ? -20.176 -8.461 6.046 1.00 64.75 103 GLY A O 1
ATOM 706 N N . LEU A 1 104 ? -18.472 -7.515 4.941 1.00 66.50 104 LEU A N 1
ATOM 707 C CA . LEU A 1 104 ? -19.209 -6.341 4.462 1.00 66.50 104 LEU A CA 1
ATOM 708 C C . LEU A 1 104 ? -20.346 -6.737 3.504 1.00 66.50 104 LEU A C 1
ATOM 710 O O . LEU A 1 104 ? -21.329 -6.017 3.354 1.00 66.50 104 LEU A O 1
ATOM 714 N N . THR A 1 105 ? -20.213 -7.896 2.859 1.00 66.50 105 THR A N 1
ATOM 715 C CA . THR A 1 105 ? -21.238 -8.505 2.015 1.00 66.50 105 THR A CA 1
ATOM 716 C C . THR A 1 105 ? -21.497 -9.943 2.467 1.00 66.50 105 THR A C 1
ATOM 718 O O . THR A 1 105 ? -20.593 -10.627 2.952 1.00 66.50 105 THR A O 1
ATOM 721 N N . GLY A 1 106 ? -22.721 -10.438 2.259 1.00 66.44 106 GLY A N 1
ATOM 722 C CA . GLY A 1 106 ? -23.072 -11.847 2.499 1.00 66.44 106 GLY A CA 1
ATOM 723 C C . GLY A 1 106 ? -22.469 -12.825 1.481 1.00 66.44 106 GLY A C 1
ATOM 724 O O . GLY A 1 106 ? -22.789 -14.011 1.506 1.00 66.44 106 GLY A O 1
ATOM 725 N N . LEU A 1 107 ? -21.632 -12.339 0.560 1.00 70.19 107 LEU A N 1
ATOM 726 C CA . LEU A 1 107 ? -20.994 -13.155 -0.463 1.00 70.19 107 LEU A CA 1
ATOM 727 C C . LEU A 1 107 ? -19.741 -13.845 0.095 1.00 70.19 107 LEU A C 1
ATOM 729 O O . LEU A 1 107 ? -19.021 -13.245 0.900 1.00 70.19 107 LEU A O 1
ATOM 733 N N . PRO A 1 108 ? -19.427 -15.070 -0.363 1.00 74.31 108 PRO A N 1
ATOM 734 C CA . PRO A 1 108 ? -18.178 -15.733 -0.014 1.00 74.31 108 PRO A CA 1
ATOM 735 C C . PRO A 1 108 ? -16.971 -14.878 -0.416 1.00 74.31 108 PRO A C 1
ATOM 737 O O . PRO A 1 108 ? -16.891 -14.378 -1.544 1.00 74.31 108 PRO A O 1
ATOM 740 N N . GLY A 1 109 ? -15.989 -14.754 0.481 1.00 72.06 109 GLY A N 1
ATOM 741 C CA . GLY A 1 109 ? -14.741 -14.028 0.213 1.00 72.06 109 GLY A CA 1
ATOM 742 C C . GLY A 1 109 ? -13.943 -14.572 -0.984 1.00 72.06 109 GLY A C 1
ATOM 743 O O . GLY A 1 109 ? -13.120 -13.858 -1.553 1.00 72.06 109 GLY A O 1
ATOM 744 N N . ASP A 1 110 ? -14.195 -15.813 -1.402 1.00 72.94 110 ASP A N 1
ATOM 745 C CA . ASP A 1 110 ? -13.609 -16.418 -2.604 1.00 72.94 110 ASP A CA 1
ATOM 746 C C . ASP A 1 110 ? -14.139 -15.811 -3.889 1.00 72.94 110 ASP A C 1
ATOM 748 O O . ASP A 1 110 ? -13.362 -15.448 -4.771 1.00 72.94 110 ASP A O 1
ATOM 752 N N . THR A 1 111 ? -15.454 -15.635 -3.974 1.00 77.06 111 THR A N 1
ATOM 753 C CA . THR A 1 111 ? -16.096 -15.037 -5.142 1.00 77.06 111 THR A CA 1
ATOM 754 C C . THR A 1 111 ? -15.633 -13.593 -5.316 1.00 77.06 111 THR A C 1
ATOM 756 O O . THR A 1 111 ? -15.271 -13.196 -6.419 1.00 77.06 111 THR A O 1
ATOM 759 N N . LEU A 1 112 ? -15.547 -12.833 -4.221 1.00 77.44 112 LEU A N 1
ATOM 760 C CA . LEU A 1 112 ? -15.046 -11.453 -4.228 1.00 77.44 112 LEU A CA 1
ATOM 761 C C . LEU A 1 112 ? -13.548 -11.331 -4.519 1.00 77.44 112 LEU A C 1
ATOM 763 O O . LEU A 1 112 ? -13.118 -10.287 -4.998 1.00 77.44 112 LEU A O 1
AT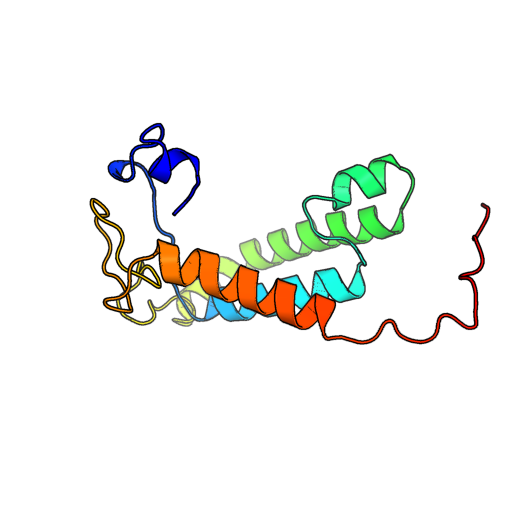OM 767 N N . GLY A 1 113 ? -12.753 -12.365 -4.248 1.00 77.56 113 GLY A N 1
ATOM 768 C CA . GLY A 1 113 ? -11.335 -12.384 -4.604 1.00 77.56 113 GLY A CA 1
ATOM 769 C C . GLY A 1 113 ? -11.093 -12.769 -6.065 1.00 77.56 113 GLY A C 1
ATOM 770 O O . GLY A 1 113 ? -10.294 -12.134 -6.747 1.00 77.56 113 GLY A O 1
ATOM 771 N N . ILE A 1 114 ? -11.784 -13.801 -6.553 1.00 81.38 114 ILE A N 1
ATOM 772 C CA . ILE A 1 114 ? -11.525 -14.399 -7.871 1.00 81.38 114 ILE A CA 1
ATOM 773 C C . ILE A 1 114 ? -12.246 -13.639 -8.986 1.00 81.38 114 ILE A C 1
ATOM 775 O O . ILE A 1 114 ? -11.661 -13.408 -10.044 1.00 81.38 114 ILE A O 1
ATOM 779 N N . ALA A 1 115 ? -13.496 -13.218 -8.770 1.00 83.56 115 ALA A N 1
ATOM 780 C CA . ALA A 1 115 ? -14.291 -12.595 -9.827 1.00 83.56 115 ALA A CA 1
ATOM 781 C C . ALA A 1 115 ? -13.650 -11.314 -10.395 1.00 83.56 115 ALA A C 1
ATOM 783 O O . ALA A 1 115 ? -13.554 -11.220 -11.619 1.00 83.56 115 ALA A O 1
ATOM 784 N N . PRO A 1 116 ? -13.131 -10.364 -9.586 1.00 83.69 116 PRO A N 1
ATOM 785 C CA . PRO A 1 116 ? -12.472 -9.177 -10.130 1.00 83.69 116 PRO A CA 1
ATOM 786 C C . PRO A 1 116 ? -11.227 -9.524 -10.946 1.00 83.69 116 PRO A C 1
ATOM 788 O O . PRO A 1 116 ? -11.006 -8.927 -11.993 1.00 83.69 116 PRO A O 1
ATOM 791 N N . VAL A 1 117 ? -10.437 -10.513 -10.509 1.00 84.19 117 VAL A N 1
ATOM 792 C CA . VAL A 1 117 ? -9.243 -10.971 -11.238 1.00 84.19 117 VAL A CA 1
ATOM 793 C C . VAL A 1 117 ? -9.627 -11.492 -12.619 1.00 84.19 117 VAL A C 1
ATOM 795 O O . VAL A 1 117 ? -9.039 -11.075 -13.613 1.00 84.19 117 VAL A O 1
ATOM 798 N N . VAL A 1 118 ? -10.648 -12.348 -12.700 1.00 89.38 118 VAL A N 1
ATOM 799 C CA . VAL A 1 118 ? -11.145 -12.868 -13.982 1.00 89.38 118 VAL A CA 1
ATOM 800 C C . VAL A 1 118 ? -11.658 -11.734 -14.869 1.00 89.38 118 VAL A C 1
ATOM 802 O O . VAL A 1 118 ? -11.327 -11.700 -16.050 1.00 89.38 118 VAL A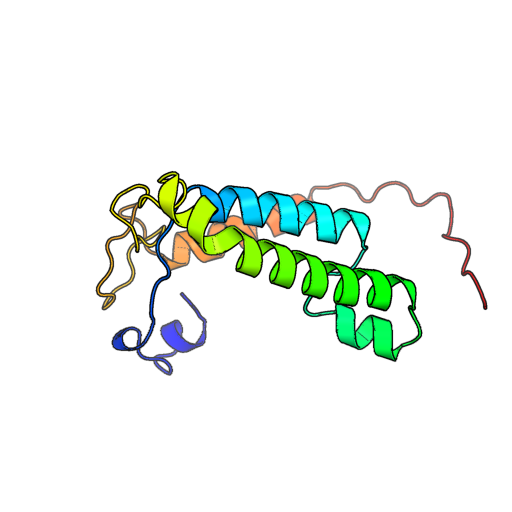 O 1
ATOM 805 N N . VAL A 1 119 ? -12.402 -10.776 -14.308 1.00 90.94 119 VAL A N 1
ATOM 806 C CA . VAL A 1 119 ? -12.876 -9.600 -15.053 1.00 90.94 119 VAL A CA 1
ATOM 807 C C . VAL A 1 119 ? -11.700 -8.804 -15.619 1.00 90.94 119 VAL A C 1
ATOM 809 O O . VAL A 1 119 ? -11.693 -8.523 -16.813 1.00 90.94 119 VAL A O 1
ATOM 812 N N . PHE A 1 120 ? -10.682 -8.489 -14.815 1.00 88.75 120 PHE A N 1
ATOM 813 C CA . PHE A 1 120 ? -9.503 -7.761 -15.295 1.00 88.75 120 PHE A CA 1
ATOM 814 C C . PHE A 1 120 ? -8.728 -8.529 -16.370 1.00 88.75 120 PHE A C 1
ATOM 816 O O . PHE A 1 120 ? -8.260 -7.913 -17.323 1.00 88.75 120 PHE A O 1
ATOM 823 N N . ILE A 1 121 ? -8.631 -9.857 -16.263 1.00 90.06 121 ILE A N 1
ATOM 824 C CA . ILE A 1 121 ? -8.011 -10.702 -17.293 1.00 90.06 121 ILE A CA 1
ATOM 825 C C . ILE A 1 121 ? -8.810 -10.636 -18.600 1.00 90.06 121 ILE A C 1
ATOM 827 O O . ILE A 1 121 ? -8.229 -10.426 -19.662 1.00 90.06 121 ILE A O 1
ATOM 831 N N . VAL A 1 122 ? -10.137 -10.768 -18.541 1.00 90.94 122 VAL A N 1
ATOM 832 C CA . VAL A 1 122 ? -11.002 -10.665 -19.729 1.00 90.94 122 VAL A CA 1
ATOM 833 C C . VAL A 1 122 ? -10.882 -9.282 -20.365 1.00 90.94 122 VAL A C 1
ATOM 835 O O . VAL A 1 122 ? -10.713 -9.182 -21.577 1.00 90.94 122 VAL A O 1
ATOM 838 N N . VAL A 1 123 ? -10.902 -8.219 -19.558 1.00 90.44 123 VAL A N 1
ATOM 839 C CA . VAL A 1 123 ? -10.697 -6.844 -20.033 1.00 90.44 123 VAL A CA 1
ATOM 840 C C . VAL A 1 123 ? -9.333 -6.695 -20.706 1.00 90.44 123 VAL A C 1
ATOM 842 O O . VAL A 1 123 ? -9.259 -6.077 -21.763 1.00 90.44 123 VAL A O 1
ATOM 845 N N . ALA A 1 124 ? -8.274 -7.286 -20.150 1.00 87.62 124 ALA A N 1
ATOM 846 C CA . ALA A 1 124 ? -6.946 -7.258 -20.756 1.00 87.62 124 ALA A CA 1
ATOM 847 C C . ALA A 1 124 ? -6.913 -7.953 -22.128 1.00 87.62 124 ALA A C 1
ATOM 849 O O . ALA A 1 124 ? -6.278 -7.436 -23.038 1.00 87.62 124 ALA A O 1
ATOM 850 N N . PHE A 1 125 ? -7.638 -9.064 -22.307 1.00 89.69 125 PHE A N 1
ATOM 851 C CA . PHE A 1 125 ? -7.769 -9.727 -23.613 1.00 89.69 125 PHE A CA 1
ATOM 852 C C . PHE A 1 125 ? -8.670 -8.972 -24.601 1.00 89.69 125 PHE A C 1
ATOM 854 O O . PHE A 1 125 ? -8.490 -9.098 -25.809 1.00 89.69 125 PHE A O 1
ATOM 861 N N . MET A 1 126 ? -9.654 -8.213 -24.110 1.00 89.06 126 MET A N 1
ATOM 862 C CA . MET A 1 126 ? -10.523 -7.383 -24.953 1.00 89.06 126 MET A CA 1
ATOM 863 C C . MET A 1 126 ? -9.874 -6.057 -25.348 1.00 89.06 126 MET A C 1
ATOM 865 O O . MET A 1 126 ? -10.310 -5.443 -26.324 1.00 89.06 126 MET A O 1
ATOM 869 N N . LEU A 1 127 ? -8.875 -5.589 -24.595 1.00 85.12 127 LEU A N 1
ATOM 870 C CA . LEU A 1 127 ? -8.138 -4.387 -24.948 1.00 85.12 127 LEU A CA 1
ATOM 871 C C . LEU A 1 127 ? -7.302 -4.677 -26.202 1.00 85.12 127 LEU A C 1
ATOM 873 O O . LEU A 1 127 ? -6.427 -5.541 -26.155 1.00 85.12 127 LEU A O 1
ATOM 877 N N . PRO A 1 128 ? -7.548 -3.975 -27.322 1.00 78.44 128 PRO A N 1
ATOM 878 C CA . PRO A 1 128 ? -6.727 -4.143 -28.507 1.00 78.44 128 PRO A CA 1
ATOM 879 C C . PRO A 1 128 ? -5.289 -3.754 -28.169 1.00 78.44 128 PRO A C 1
ATOM 881 O O . PRO A 1 128 ? -5.050 -2.711 -27.550 1.00 78.44 128 PRO A O 1
ATOM 884 N N . GLU A 1 129 ? -4.335 -4.583 -28.587 1.00 74.19 129 GLU A N 1
ATOM 885 C CA . GLU A 1 129 ? -2.926 -4.213 -28.560 1.00 74.19 129 GLU A CA 1
ATOM 886 C C . GLU A 1 129 ? -2.790 -2.889 -29.318 1.00 74.19 129 GLU A C 1
ATOM 888 O O . GLU A 1 129 ? -3.174 -2.762 -30.484 1.00 74.19 129 GLU A O 1
ATOM 893 N N . ARG A 1 130 ? -2.332 -1.845 -28.623 1.00 59.97 130 ARG A N 1
ATOM 894 C CA . ARG A 1 130 ? -2.063 -0.556 -29.256 1.00 59.97 130 ARG A CA 1
ATOM 895 C C . ARG A 1 130 ? -1.033 -0.823 -30.353 1.00 59.97 130 ARG A C 1
ATOM 897 O O . ARG A 1 130 ? -0.001 -1.402 -30.042 1.00 59.97 130 ARG A O 1
ATOM 904 N N . ASN A 1 131 ? -1.306 -0.398 -31.592 1.00 49.50 131 ASN A N 1
ATOM 905 C CA . ASN A 1 131 ? -0.368 -0.469 -32.717 1.00 49.50 131 ASN A CA 1
ATOM 906 C C . ASN A 1 131 ? 1.038 -0.040 -32.267 1.00 49.50 131 ASN A C 1
ATOM 908 O O . ASN A 1 131 ? 1.321 1.155 -32.142 1.00 49.50 131 ASN A O 1
ATOM 912 N N . SER A 1 132 ? 1.916 -1.012 -32.032 1.00 52.38 132 SER A N 1
ATOM 913 C CA . SER A 1 132 ? 3.346 -0.796 -31.857 1.00 52.38 132 SER A CA 1
ATOM 914 C C . SER A 1 132 ? 3.942 -0.501 -33.228 1.00 52.38 132 SER A C 1
ATOM 916 O O . SER A 1 132 ? 4.489 -1.372 -33.895 1.00 52.38 132 SER A O 1
ATOM 918 N N . GLY A 1 133 ? 3.775 0.741 -33.668 1.00 50.16 133 GLY A N 1
ATOM 919 C CA . GLY A 1 133 ? 4.534 1.336 -34.757 1.00 50.16 133 GLY A CA 1
ATOM 920 C C . GLY A 1 133 ? 5.621 2.255 -34.214 1.00 50.16 133 GLY A C 1
ATOM 921 O O . GLY A 1 133 ? 5.679 3.391 -34.642 1.00 50.16 133 GLY A O 1
ATOM 922 N N . GLU A 1 134 ? 6.396 1.809 -33.225 1.00 54.91 134 GLU A N 1
ATOM 923 C CA . GLU A 1 134 ? 7.757 2.291 -32.958 1.00 54.91 134 GLU A CA 1
ATOM 924 C C . GLU A 1 134 ? 8.391 1.315 -31.944 1.00 54.91 134 GLU A C 1
ATOM 926 O O . GLU A 1 134 ? 7.822 1.121 -30.864 1.00 54.91 134 GLU A O 1
ATOM 931 N N . PRO A 1 135 ? 9.495 0.622 -32.268 1.00 54.94 135 PRO A N 1
ATOM 932 C CA . PRO A 1 135 ? 10.263 -0.101 -31.262 1.00 54.94 135 PRO A CA 1
ATOM 933 C C . PRO A 1 135 ? 10.853 0.912 -30.273 1.00 54.94 135 PRO A C 1
ATOM 935 O O . PRO A 1 135 ? 11.467 1.892 -30.694 1.00 54.94 135 PRO A O 1
ATOM 938 N N . ASP A 1 136 ? 10.677 0.675 -28.969 1.00 58.47 136 ASP A N 1
ATOM 939 C CA . ASP A 1 136 ? 11.385 1.440 -27.938 1.00 58.47 136 ASP A CA 1
ATOM 940 C C . ASP A 1 136 ? 12.889 1.410 -28.260 1.00 58.47 136 ASP A C 1
ATOM 942 O O . ASP A 1 136 ? 13.434 0.322 -28.500 1.00 58.47 136 ASP A O 1
ATOM 946 N N . PRO A 1 137 ? 13.585 2.563 -28.290 1.00 53.88 137 PRO A N 1
ATOM 947 C CA . PRO A 1 137 ? 15.025 2.561 -28.436 1.00 53.88 137 PRO A CA 1
ATOM 948 C C . PRO A 1 137 ? 15.587 1.791 -27.246 1.00 53.88 137 PRO A C 1
ATOM 950 O O . PRO A 1 137 ? 15.450 2.199 -26.093 1.00 53.88 137 PRO A O 1
ATOM 953 N N . VAL A 1 138 ? 16.202 0.646 -27.540 1.00 58.50 138 VAL A N 1
ATOM 954 C CA . VAL A 1 138 ? 17.061 -0.059 -26.600 1.00 58.50 138 VAL A CA 1
ATOM 955 C C . VAL A 1 138 ? 18.167 0.928 -26.254 1.00 58.50 138 VAL A C 1
ATOM 957 O O . VAL A 1 138 ? 19.103 1.118 -27.029 1.00 58.50 138 VAL A O 1
ATOM 960 N N . VAL A 1 139 ? 18.015 1.618 -25.125 1.00 52.62 139 VAL A N 1
ATOM 961 C CA . VAL A 1 139 ? 19.084 2.413 -24.534 1.00 52.62 139 VAL A CA 1
ATOM 962 C C . VAL A 1 139 ? 20.121 1.400 -24.072 1.00 52.62 139 VAL A C 1
ATOM 964 O O . VAL A 1 139 ? 20.021 0.816 -22.996 1.00 52.62 139 VAL A O 1
ATOM 967 N N . ALA A 1 140 ? 21.054 1.108 -24.969 1.00 47.88 140 ALA A N 1
ATOM 968 C CA . ALA A 1 140 ? 22.329 0.538 -24.613 1.00 47.88 140 ALA A CA 1
ATOM 969 C C . ALA A 1 140 ? 23.114 1.642 -23.904 1.00 47.88 140 ALA A C 1
ATOM 971 O O . ALA A 1 140 ? 23.537 2.583 -24.567 1.00 47.88 140 ALA A O 1
ATOM 972 N N . GLU A 1 141 ? 23.249 1.527 -22.584 1.00 43.22 141 GLU A N 1
ATOM 973 C CA . GLU A 1 141 ? 24.438 1.901 -21.802 1.00 43.22 141 GLU A CA 1
ATOM 974 C C . GLU A 1 141 ? 24.383 1.255 -20.411 1.00 43.22 141 GLU A C 1
ATOM 976 O O . GLU A 1 141 ? 23.330 1.351 -19.738 1.00 43.22 141 GLU A O 1
#

Sequence (141 aa):
MSAGQMAGLVDVGHMSVKTAYVGVFISGVLLGIGWALAGCYPGTGPVAAASGRRETLAFMVGGLLGTAAYMATYPSVKSTGARDAIAGGSIMPGAVPGAKYEGLTGLPGDTLGIAPVVVFIVVAFMLPERNSGEPDPVVAE

pLDDT: mean 76.86, std 11.54, range [43.22, 94.19]

Secondary structure (DSSP, 8-state):
--HHHHTT-S-GGG--PPPPBHHHHHHHHHHHHHHHHHTS-TTTHHHHHHTT-HHHHHHHHHHHHHHHHHHHHHHHHHTTSTTPBSTTSS-BSSB-TT-SS-BSSSSBHHHHHHHHHHHHHHHHHHSPPP---S-------